Protein AF-A0A1M6Y9U7-F1 (afdb_monomer_lite)

Secondary structure (DSSP, 8-state):
--EEEEEEEEEEPPP--SS---GGGSPEEEEEEEEEEEE--S-TTT-S-TTS-----S-TT--GGGTS--HHHHTS--S-PEEEEEEEEE---B-TTS-B-PEEEEEEEEEEEEEEEEEEEEETTEEEEEEEEEEESS--EE--

Sequence (144 aa):
MRNVTATENIRRVPVRGIGTIMASEQAVTEWEGTLTCEFMEVRFDKTGIKNAIRRAFPSIGSQVLNDGTSFEDQLILDTEGVQLDIFKKVSDVIDAQGVIKPKLQPYASVKNCLIESDSFNISEAAIAGHNQSFKYLTPITYIQ

Structure (mmCIF, N/CA/C/O backbone):
data_AF-A0A1M6Y9U7-F1
#
_entry.id   AF-A0A1M6Y9U7-F1
#
loop_
_atom_site.group_PDB
_atom_site.id
_atom_site.type_symbol
_atom_site.label_atom_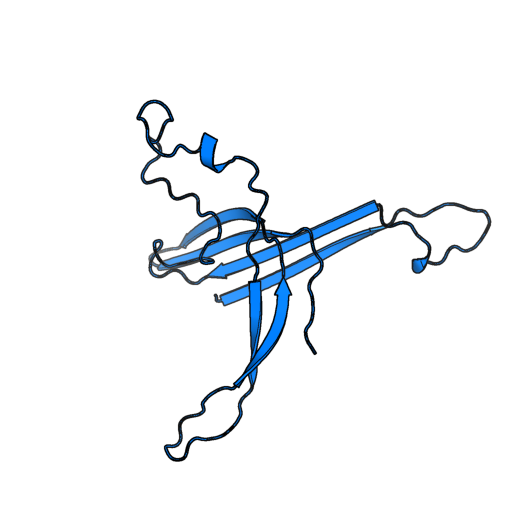id
_atom_site.label_alt_id
_atom_site.label_comp_id
_atom_site.label_asym_id
_atom_site.label_entity_id
_atom_site.label_seq_id
_atom_site.pdbx_PDB_ins_code
_atom_site.Cartn_x
_atom_site.Cartn_y
_atom_site.Cartn_z
_atom_site.occupancy
_atom_site.B_iso_or_equiv
_atom_site.auth_seq_id
_atom_site.auth_comp_id
_atom_site.auth_asym_id
_atom_site.auth_atom_id
_atom_site.pdbx_PDB_model_num
ATOM 1 N N . MET A 1 1 ? -9.433 5.665 8.141 1.00 69.69 1 MET A N 1
ATOM 2 C CA . MET A 1 1 ? -9.162 5.419 6.713 1.00 69.69 1 MET A CA 1
ATOM 3 C C . MET A 1 1 ? -10.507 5.397 6.009 1.00 69.69 1 MET A C 1
ATOM 5 O O . MET A 1 1 ? -11.360 4.615 6.412 1.00 69.69 1 MET A O 1
ATOM 9 N N . ARG A 1 2 ? -10.742 6.349 5.104 1.00 78.69 2 ARG A N 1
ATOM 10 C CA . ARG A 1 2 ? -12.005 6.555 4.381 1.00 78.69 2 ARG A CA 1
ATOM 11 C C . ARG A 1 2 ? -12.020 5.770 3.076 1.00 78.69 2 ARG A C 1
ATOM 13 O O . ARG A 1 2 ? -13.017 5.129 2.771 1.00 78.69 2 ARG A O 1
ATOM 20 N N . ASN A 1 3 ? -10.917 5.824 2.339 1.00 83.62 3 ASN A N 1
ATOM 21 C CA . ASN A 1 3 ? -10.765 5.155 1.060 1.00 83.62 3 ASN A CA 1
ATOM 22 C C . ASN A 1 3 ? -9.351 4.575 0.937 1.00 83.62 3 ASN A C 1
ATOM 24 O O . ASN A 1 3 ? -8.394 5.155 1.455 1.00 83.62 3 ASN A O 1
ATOM 28 N N . VAL A 1 4 ? -9.246 3.434 0.261 1.00 84.69 4 VAL A N 1
ATOM 29 C CA . VAL A 1 4 ? -7.987 2.795 -0.129 1.00 84.69 4 VAL A CA 1
ATOM 30 C C . VAL A 1 4 ? -8.130 2.388 -1.580 1.00 84.69 4 VAL A C 1
ATOM 32 O O . VAL A 1 4 ? -9.035 1.629 -1.918 1.00 84.69 4 VAL A O 1
ATOM 35 N N . THR A 1 5 ? -7.252 2.893 -2.437 1.00 87.06 5 THR A N 1
ATOM 36 C CA . THR A 1 5 ? -7.219 2.535 -3.855 1.00 87.06 5 THR A CA 1
ATOM 37 C C . THR A 1 5 ? -5.833 2.008 -4.188 1.00 87.06 5 THR A C 1
ATOM 39 O O . THR A 1 5 ? -4.844 2.709 -4.008 1.00 87.06 5 THR A O 1
ATOM 42 N N . ALA A 1 6 ? -5.762 0.761 -4.647 1.00 86.75 6 ALA A N 1
ATOM 43 C CA . ALA A 1 6 ? -4.534 0.138 -5.119 1.00 86.75 6 ALA A CA 1
ATOM 44 C C . ALA A 1 6 ? -4.656 -0.090 -6.627 1.00 86.75 6 ALA A C 1
ATOM 46 O O . ALA A 1 6 ? -5.613 -0.723 -7.075 1.00 86.75 6 ALA A O 1
ATOM 47 N N . THR A 1 7 ? -3.703 0.433 -7.392 1.00 86.81 7 THR A N 1
ATOM 48 C CA . THR A 1 7 ? -3.673 0.321 -8.851 1.00 86.81 7 THR A CA 1
ATOM 49 C C . THR A 1 7 ? -2.347 -0.280 -9.280 1.00 86.81 7 THR A C 1
ATOM 51 O O . THR A 1 7 ? -1.288 0.245 -8.938 1.00 86.81 7 THR A O 1
ATOM 54 N N . GLU A 1 8 ? -2.418 -1.350 -10.065 1.00 87.12 8 GLU A N 1
ATOM 55 C CA . GLU A 1 8 ? -1.265 -1.978 -10.704 1.00 87.12 8 GLU A CA 1
ATOM 56 C C . GLU A 1 8 ? -1.334 -1.734 -12.205 1.00 87.12 8 GLU A C 1
ATOM 58 O O . GLU A 1 8 ? -2.337 -2.044 -12.853 1.00 87.12 8 GLU A O 1
ATOM 63 N N . ASN A 1 9 ? -0.263 -1.183 -12.765 1.00 84.19 9 ASN A N 1
ATOM 64 C CA . ASN A 1 9 ? -0.118 -1.002 -14.197 1.00 84.19 9 ASN A CA 1
ATOM 65 C C . ASN A 1 9 ? 0.976 -1.932 -14.724 1.00 84.19 9 ASN A C 1
ATOM 67 O O . ASN A 1 9 ? 2.066 -2.017 -14.159 1.00 84.19 9 ASN A O 1
ATOM 71 N N . ILE A 1 10 ? 0.675 -2.633 -15.815 1.00 85.38 10 ILE A N 1
ATOM 72 C CA . ILE A 1 10 ? 1.584 -3.576 -16.462 1.00 85.38 10 ILE A CA 1
ATOM 73 C C . ILE A 1 10 ? 1.717 -3.164 -17.917 1.00 85.38 10 ILE A C 1
ATOM 75 O O . ILE A 1 10 ? 0.760 -3.258 -18.689 1.00 85.38 10 ILE A O 1
ATOM 79 N N . ARG A 1 11 ? 2.921 -2.758 -18.314 1.00 82.50 11 ARG A N 1
ATOM 80 C CA . ARG A 1 11 ? 3.214 -2.425 -19.705 1.00 82.50 11 ARG A CA 1
ATOM 81 C C . ARG A 1 11 ? 3.902 -3.595 -20.390 1.00 82.50 11 ARG A C 1
ATOM 83 O O . ARG A 1 11 ? 4.905 -4.124 -19.908 1.00 82.50 11 ARG A O 1
ATOM 90 N N . ARG A 1 12 ? 3.363 -3.984 -21.544 1.00 83.00 12 ARG A N 1
ATOM 91 C CA . ARG A 1 12 ? 3.924 -5.021 -22.416 1.00 83.00 12 ARG A CA 1
ATOM 92 C C . ARG A 1 12 ? 4.398 -4.396 -23.716 1.00 83.00 12 ARG A C 1
ATOM 94 O O . ARG A 1 12 ? 3.723 -3.524 -24.266 1.00 83.00 12 ARG A O 1
ATOM 101 N N . VAL A 1 13 ? 5.547 -4.844 -24.210 1.00 79.06 13 VAL A N 1
ATOM 102 C CA . VAL A 1 13 ? 6.051 -4.426 -25.522 1.00 79.06 13 VAL A CA 1
ATOM 103 C C . VAL A 1 13 ? 5.667 -5.477 -26.561 1.00 79.06 13 VAL A C 1
ATOM 105 O O . VAL A 1 13 ? 5.933 -6.666 -26.359 1.00 79.06 13 VAL A O 1
ATOM 108 N N . PRO A 1 14 ? 5.054 -5.072 -27.689 1.00 69.75 14 PRO A N 1
ATOM 109 C CA . PRO A 1 14 ? 4.738 -6.002 -28.757 1.00 69.75 14 PRO A CA 1
ATOM 110 C C . PRO A 1 14 ? 6.030 -6.459 -29.437 1.00 69.75 14 PRO A C 1
ATOM 112 O O . PRO A 1 14 ? 6.729 -5.671 -30.077 1.00 69.75 14 PRO A O 1
ATOM 115 N N . VAL A 1 15 ? 6.328 -7.751 -29.339 1.00 66.88 15 VAL A N 1
ATOM 116 C CA . VAL A 1 15 ? 7.330 -8.392 -30.194 1.00 66.88 15 VAL A CA 1
ATOM 117 C C . VAL A 1 15 ? 6.736 -8.452 -31.603 1.00 66.88 15 VAL A C 1
ATOM 119 O O . VAL A 1 15 ? 5.588 -8.853 -31.768 1.00 66.88 15 VAL A O 1
ATOM 122 N N . ARG A 1 16 ? 7.465 -7.988 -32.624 1.00 67.38 16 ARG A N 1
ATOM 123 C CA . ARG A 1 16 ? 6.996 -8.010 -34.020 1.00 67.38 16 ARG A CA 1
ATOM 124 C C . ARG A 1 16 ? 7.648 -9.179 -34.753 1.00 67.38 16 ARG A C 1
ATOM 126 O O . ARG A 1 16 ? 8.856 -9.176 -34.959 1.00 67.38 16 ARG A O 1
ATOM 133 N N . GLY A 1 17 ? 6.837 -10.156 -35.144 1.00 67.38 17 GLY A N 1
ATOM 134 C CA . GLY A 1 17 ? 7.210 -11.278 -36.007 1.00 67.38 17 GLY A CA 1
ATOM 135 C C . GLY A 1 17 ? 6.195 -11.452 -37.140 1.00 67.38 17 GLY A C 1
ATOM 136 O O . GLY A 1 17 ? 5.165 -10.787 -37.156 1.00 67.38 17 GLY A O 1
ATOM 137 N N . ILE A 1 18 ? 6.480 -12.345 -38.092 1.00 72.69 18 ILE A N 1
ATOM 138 C CA . ILE A 1 18 ? 5.632 -12.605 -39.278 1.00 72.69 18 ILE A CA 1
ATOM 139 C C . ILE A 1 18 ? 4.340 -13.391 -38.916 1.00 72.69 18 ILE A C 1
ATOM 141 O O . ILE A 1 18 ? 3.475 -13.592 -39.762 1.00 72.69 18 ILE A O 1
ATOM 145 N N . GLY A 1 19 ? 4.169 -13.805 -37.652 1.00 68.06 19 GLY A N 1
ATOM 146 C CA . GLY A 1 19 ? 2.999 -14.541 -37.152 1.00 68.06 19 GLY A CA 1
ATOM 147 C C . GLY A 1 19 ? 2.141 -13.761 -36.148 1.00 68.06 19 GLY A C 1
ATOM 148 O O . GLY A 1 19 ? 2.546 -12.725 -35.623 1.00 68.06 19 GLY A O 1
ATOM 149 N N . THR A 1 20 ? 0.945 -14.279 -35.854 1.00 66.62 20 THR A N 1
ATOM 150 C CA . THR A 1 20 ? 0.053 -13.761 -34.804 1.00 66.62 20 THR A CA 1
ATOM 151 C C . THR A 1 20 ? 0.608 -14.092 -33.422 1.00 66.62 20 THR A C 1
ATOM 153 O O . THR A 1 20 ? 0.549 -15.244 -33.001 1.00 66.62 20 THR A O 1
ATOM 156 N N . ILE A 1 21 ? 1.127 -13.086 -32.722 1.00 67.56 21 ILE A N 1
ATOM 157 C CA . ILE A 1 21 ? 1.621 -13.215 -31.345 1.00 67.56 21 ILE A CA 1
ATOM 158 C C . ILE A 1 21 ? 0.467 -12.932 -30.382 1.00 67.56 21 I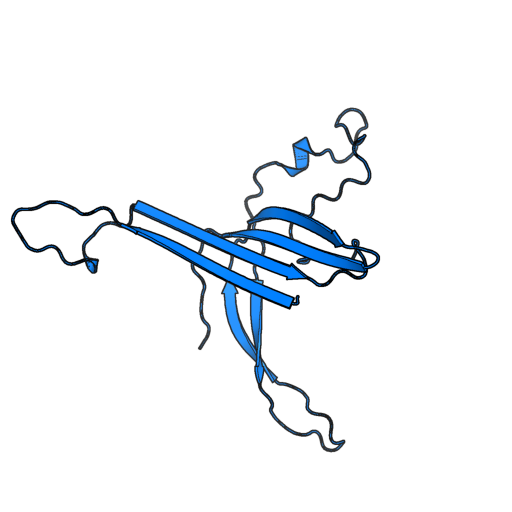LE A C 1
ATOM 160 O O . ILE A 1 21 ? -0.204 -11.901 -30.501 1.00 67.56 21 ILE A O 1
ATOM 164 N N . MET A 1 22 ? 0.222 -13.837 -29.435 1.00 73.38 22 MET A N 1
ATOM 165 C CA . MET A 1 22 ? -0.819 -13.652 -28.422 1.00 73.38 22 MET A CA 1
ATOM 166 C C . MET A 1 22 ? -0.369 -12.629 -27.371 1.00 73.38 22 MET A C 1
ATOM 168 O O . MET A 1 22 ? 0.810 -12.524 -27.040 1.00 73.38 22 MET A O 1
ATOM 172 N N . ALA A 1 23 ? -1.306 -11.877 -26.785 1.00 69.50 23 ALA A N 1
ATOM 173 C CA . ALA A 1 23 ? -0.985 -10.876 -25.758 1.00 69.50 23 ALA A CA 1
ATOM 174 C C . ALA A 1 23 ? -0.280 -11.476 -24.519 1.00 69.50 23 ALA A C 1
ATOM 176 O O . ALA A 1 23 ? 0.489 -10.790 -23.846 1.00 69.50 23 ALA A O 1
ATOM 177 N N . SER A 1 24 ? -0.497 -12.766 -24.242 1.00 74.81 24 SER A N 1
ATOM 178 C CA . SER A 1 24 ? 0.188 -13.527 -23.189 1.00 74.81 24 SER A CA 1
ATOM 179 C C . SER A 1 24 ? 1.676 -13.755 -23.459 1.00 74.81 24 SER A C 1
ATOM 181 O O . SER A 1 24 ? 2.440 -13.933 -22.516 1.00 74.81 24 SER A O 1
ATOM 183 N N . GLU A 1 25 ? 2.092 -13.735 -24.724 1.00 69.94 25 GLU A N 1
ATOM 184 C CA . GLU A 1 25 ? 3.465 -14.009 -25.166 1.00 69.94 25 GLU A CA 1
ATOM 185 C C . GLU A 1 25 ? 4.320 -12.735 -25.233 1.00 69.94 25 GLU A C 1
ATOM 187 O O . GLU A 1 25 ? 5.533 -12.793 -25.426 1.00 69.94 25 GLU A O 1
ATOM 192 N N . GLN A 1 26 ? 3.702 -11.564 -25.059 1.00 78.12 26 GLN A N 1
ATOM 193 C CA . GLN A 1 26 ? 4.410 -10.290 -25.028 1.00 78.12 26 GLN A CA 1
ATOM 194 C C . GLN A 1 26 ? 5.160 -10.123 -23.705 1.00 78.12 26 GLN A C 1
ATOM 196 O O . GLN A 1 26 ? 4.569 -10.240 -22.625 1.00 78.12 26 GLN A O 1
ATOM 201 N N . ALA A 1 27 ? 6.449 -9.793 -23.797 1.00 74.31 27 ALA A N 1
ATOM 202 C CA . ALA A 1 27 ? 7.285 -9.524 -22.636 1.00 74.31 27 ALA A CA 1
ATOM 203 C C . ALA A 1 27 ? 6.759 -8.310 -21.853 1.00 74.31 27 ALA A C 1
ATOM 205 O O . ALA A 1 27 ? 6.459 -7.256 -22.425 1.00 74.31 27 ALA A O 1
ATOM 206 N N . VAL A 1 28 ? 6.657 -8.471 -20.534 1.00 79.12 28 VAL A N 1
ATOM 207 C CA . VAL A 1 28 ? 6.380 -7.372 -19.605 1.00 79.12 28 VAL A CA 1
ATOM 208 C C . VAL A 1 28 ? 7.670 -6.584 -19.430 1.00 79.12 28 VAL A C 1
ATOM 210 O O . VAL A 1 28 ? 8.692 -7.158 -19.062 1.00 79.12 28 VAL A O 1
ATOM 213 N N . THR A 1 29 ? 7.628 -5.288 -19.716 1.00 81.06 29 THR A N 1
ATOM 214 C CA . THR A 1 29 ? 8.808 -4.416 -19.629 1.00 81.06 29 THR A CA 1
ATOM 215 C C . THR A 1 29 ? 8.787 -3.533 -18.399 1.00 81.06 29 THR A C 1
ATOM 217 O O . THR A 1 29 ? 9.843 -3.190 -17.884 1.00 81.06 29 THR A O 1
ATOM 220 N 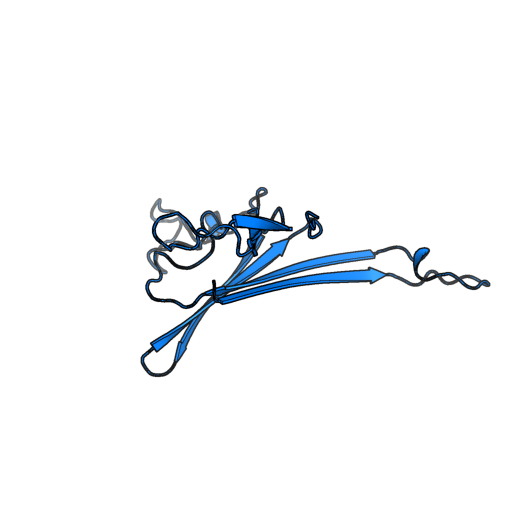N . GLU A 1 30 ? 7.596 -3.156 -17.933 1.00 81.81 30 GLU A N 1
ATOM 221 C CA . GLU A 1 30 ? 7.423 -2.268 -16.786 1.00 81.81 30 GLU A CA 1
ATOM 222 C C . GLU A 1 30 ? 6.233 -2.755 -15.957 1.00 81.81 30 GLU A C 1
ATOM 224 O O . GLU A 1 30 ? 5.191 -3.143 -16.499 1.00 81.81 30 GLU A O 1
ATOM 229 N N . TRP A 1 31 ? 6.404 -2.726 -14.641 1.00 83.88 31 TRP A N 1
ATOM 230 C CA . TRP A 1 31 ? 5.343 -2.940 -13.669 1.00 83.88 31 TRP A CA 1
ATOM 231 C C . TRP A 1 31 ? 5.418 -1.804 -12.648 1.00 83.88 31 TRP A C 1
ATOM 233 O O . TRP A 1 31 ? 6.505 -1.455 -12.182 1.00 83.88 31 TRP A O 1
ATOM 243 N N . GLU A 1 32 ? 4.273 -1.210 -12.331 1.00 85.44 32 GLU A N 1
ATOM 244 C CA . GLU A 1 32 ? 4.166 -0.131 -11.354 1.00 85.44 32 GLU A CA 1
ATOM 245 C C . GLU A 1 32 ? 2.921 -0.323 -10.48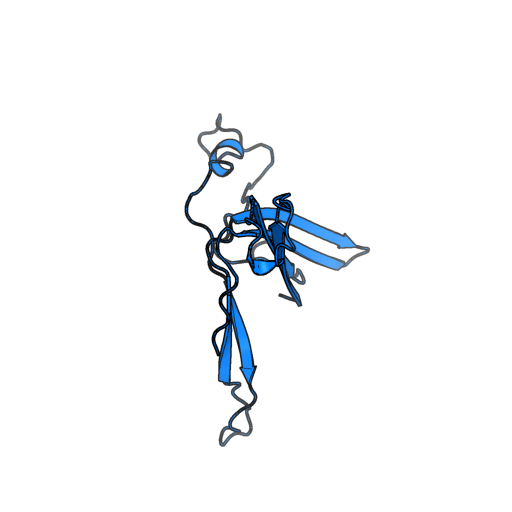7 1.00 85.44 32 GLU A C 1
ATOM 247 O O . GLU A 1 32 ? 1.796 -0.341 -10.990 1.00 85.44 32 GLU A O 1
ATOM 252 N N . GLY A 1 33 ? 3.136 -0.456 -9.178 1.00 85.62 33 GLY A N 1
ATOM 253 C CA . GLY A 1 33 ? 2.087 -0.517 -8.170 1.00 85.62 33 GLY A CA 1
ATOM 254 C C . GLY A 1 33 ? 2.009 0.783 -7.379 1.00 85.62 33 GLY A C 1
ATOM 255 O O . GLY A 1 33 ? 2.987 1.187 -6.751 1.00 85.62 33 GLY A O 1
ATOM 256 N N . THR A 1 34 ? 0.841 1.424 -7.382 1.00 88.94 34 THR A N 1
ATOM 257 C CA . THR A 1 34 ? 0.561 2.628 -6.582 1.00 88.94 34 THR A CA 1
ATOM 258 C C . THR A 1 34 ? -0.603 2.378 -5.633 1.00 88.94 34 THR A C 1
ATOM 260 O O . THR A 1 34 ? -1.596 1.740 -5.993 1.00 88.94 34 THR A O 1
ATOM 263 N N . LEU A 1 35 ? -0.467 2.821 -4.384 1.00 86.38 35 LEU A N 1
ATOM 264 C CA . LEU A 1 35 ? -1.474 2.699 -3.334 1.00 86.38 35 LEU A CA 1
ATOM 265 C C . LEU A 1 35 ? -1.765 4.084 -2.775 1.00 86.38 35 LEU A C 1
ATOM 267 O O . LEU A 1 35 ? -0.875 4.736 -2.239 1.00 86.38 35 LEU A O 1
ATOM 271 N N . THR A 1 36 ? -3.017 4.509 -2.829 1.00 87.38 36 THR A N 1
ATOM 272 C CA . THR A 1 36 ? -3.466 5.762 -2.226 1.00 87.38 36 THR A CA 1
ATOM 273 C C . THR A 1 36 ? -4.415 5.473 -1.073 1.00 87.38 36 THR A C 1
ATOM 275 O O . THR A 1 36 ? -5.339 4.662 -1.168 1.00 87.38 36 THR A O 1
ATOM 278 N N . CYS A 1 37 ? -4.151 6.120 0.057 1.00 84.94 37 CYS A N 1
ATOM 279 C CA . CYS A 1 37 ? -4.915 5.995 1.286 1.00 84.94 37 CYS A CA 1
ATOM 280 C C . CYS A 1 37 ? -5.399 7.378 1.717 1.00 84.94 37 CYS A C 1
ATOM 282 O O . CYS A 1 37 ? -4.591 8.279 1.939 1.00 84.94 37 CYS A O 1
ATOM 284 N N . GLU A 1 38 ? -6.711 7.519 1.879 1.00 84.25 38 GLU A N 1
ATOM 285 C CA . GLU A 1 38 ? -7.347 8.746 2.358 1.00 84.25 38 GLU A CA 1
ATOM 286 C C . GLU A 1 38 ? -7.827 8.555 3.801 1.00 84.25 38 GLU A C 1
ATOM 288 O O . GLU A 1 38 ? -8.458 7.551 4.163 1.00 84.25 38 GLU A O 1
ATOM 293 N N . PHE A 1 39 ? -7.566 9.543 4.646 1.00 81.00 39 PHE A N 1
ATOM 294 C CA . PHE A 1 39 ? -7.963 9.581 6.045 1.00 81.00 39 PHE A CA 1
ATOM 295 C C . PHE A 1 39 ? -8.762 10.854 6.321 1.00 81.00 39 PHE A C 1
ATOM 297 O O . PHE A 1 39 ? -8.404 11.934 5.868 1.00 81.00 39 PHE A O 1
ATOM 304 N N . MET A 1 40 ? -9.835 10.732 7.108 1.00 74.50 40 MET A N 1
ATOM 305 C CA . MET A 1 40 ? -10.460 11.903 7.724 1.00 74.50 40 MET A CA 1
ATOM 306 C C . MET A 1 40 ? -9.616 12.306 8.921 1.00 74.50 40 MET A C 1
ATOM 308 O O . MET A 1 40 ? -9.304 11.466 9.774 1.00 74.50 40 MET A O 1
ATOM 312 N N . GLU A 1 41 ? -9.233 13.571 8.964 1.00 66.75 41 GLU A N 1
ATOM 313 C CA . GLU A 1 41 ? -8.239 14.042 9.905 1.00 66.75 41 GLU A CA 1
ATOM 314 C C . GLU A 1 41 ? -8.892 14.817 11.049 1.00 66.75 41 GLU A C 1
ATOM 316 O O . GLU A 1 41 ? -9.627 15.774 10.846 1.00 66.75 41 GLU A O 1
ATOM 321 N N . VAL A 1 42 ? -8.653 14.350 12.276 1.00 64.44 42 VAL A N 1
ATOM 322 C CA . VAL A 1 42 ? -9.074 15.033 13.513 1.00 64.44 42 VAL A CA 1
ATOM 323 C C . VAL A 1 42 ? -7.849 15.505 14.306 1.00 64.44 42 VAL A C 1
ATOM 325 O O . VAL A 1 42 ? -7.931 16.475 15.053 1.00 64.44 42 VAL A O 1
ATOM 328 N N . ARG A 1 43 ? -6.704 14.819 14.155 1.00 61.84 43 ARG A N 1
ATOM 329 C CA . ARG A 1 43 ? -5.442 15.063 14.871 1.00 61.84 43 ARG A CA 1
ATOM 330 C C . ARG A 1 43 ? -4.243 14.559 14.048 1.00 61.84 43 ARG A C 1
ATOM 332 O O . ARG A 1 43 ? -4.113 13.346 13.888 1.00 61.84 43 ARG A O 1
ATOM 339 N N . PHE A 1 44 ? -3.373 15.473 13.603 1.00 60.16 44 PHE A N 1
ATOM 340 C CA . PHE A 1 44 ? -2.195 15.206 12.751 1.00 60.16 44 PHE A CA 1
ATOM 341 C C . PHE A 1 44 ? -1.202 14.192 13.345 1.00 60.16 44 PHE A C 1
ATOM 343 O O . PHE A 1 44 ? -0.561 13.427 12.630 1.00 60.16 44 PHE A O 1
ATOM 350 N N . ASP A 1 45 ? -1.087 14.140 14.673 1.00 63.00 45 ASP A N 1
ATOM 351 C CA . ASP A 1 45 ? -0.191 13.221 15.382 1.00 63.00 45 ASP A CA 1
ATOM 352 C C . ASP A 1 45 ? -0.665 11.757 15.335 1.00 63.00 45 ASP A C 1
ATOM 354 O O . ASP A 1 45 ? 0.103 10.842 15.629 1.00 63.00 45 ASP A O 1
ATOM 358 N N . LYS A 1 46 ? -1.930 11.515 14.964 1.00 64.81 46 LYS A N 1
ATOM 359 C CA . LYS A 1 46 ? -2.571 10.189 15.032 1.00 64.81 46 LYS A CA 1
ATOM 360 C C . LYS A 1 46 ? -3.089 9.677 13.689 1.00 64.81 46 LYS A C 1
ATOM 362 O O . LYS A 1 46 ? -3.538 8.533 13.621 1.00 64.81 46 LYS A O 1
ATOM 367 N N . THR A 1 47 ? -3.031 10.479 12.631 1.00 68.12 47 THR A N 1
ATOM 368 C CA . THR A 1 47 ? -3.595 10.176 11.304 1.00 68.12 47 THR A CA 1
ATOM 369 C C . THR A 1 47 ? -2.535 9.662 10.341 1.00 68.12 47 THR A C 1
ATOM 371 O O . THR A 1 47 ? -1.381 10.055 10.430 1.00 68.12 47 THR A O 1
ATOM 374 N N . GLY A 1 48 ? -2.899 8.699 9.490 1.00 69.88 48 GLY A N 1
ATOM 375 C CA . GLY A 1 48 ? -1.995 8.011 8.562 1.00 69.88 48 GLY A CA 1
ATOM 376 C C . GLY A 1 48 ? -1.660 6.571 8.960 1.00 69.88 48 GLY A C 1
ATOM 377 O O . GLY A 1 48 ? -2.071 6.070 10.012 1.00 69.88 48 GLY A O 1
ATOM 378 N N . ILE A 1 49 ? -0.869 5.897 8.131 1.00 69.44 49 ILE A N 1
ATOM 379 C CA . ILE A 1 49 ? -0.422 4.517 8.361 1.00 69.44 49 ILE A CA 1
ATOM 380 C C . ILE A 1 49 ? 0.647 4.510 9.463 1.00 69.44 49 ILE A C 1
ATOM 382 O O . ILE A 1 49 ? 1.520 5.381 9.512 1.00 69.44 49 ILE A O 1
ATOM 386 N N . LYS A 1 50 ? 0.525 3.586 10.423 1.00 67.44 50 LYS A N 1
ATOM 387 C CA . LYS A 1 50 ? 1.478 3.434 11.533 1.00 67.44 50 LYS A CA 1
ATOM 388 C C . LYS A 1 50 ? 2.753 2.775 11.003 1.00 67.44 50 LYS A C 1
ATOM 390 O O . LYS A 1 50 ? 2.653 1.849 10.209 1.00 67.44 50 LYS A O 1
ATOM 395 N N . ASN A 1 51 ? 3.921 3.240 11.447 1.00 64.38 51 ASN A N 1
ATOM 396 C CA . ASN A 1 51 ? 5.244 2.779 10.997 1.00 64.38 51 ASN A CA 1
ATOM 397 C C . ASN A 1 51 ? 5.560 3.029 9.512 1.00 64.38 51 ASN A C 1
ATOM 399 O O . ASN A 1 51 ? 6.646 2.677 9.071 1.00 64.38 51 ASN A O 1
ATOM 403 N N . ALA A 1 52 ? 4.669 3.676 8.751 1.00 61.94 52 ALA A N 1
ATOM 404 C CA . ALA A 1 52 ? 5.114 4.367 7.548 1.00 61.94 52 ALA A CA 1
ATOM 405 C C . ALA A 1 52 ? 6.096 5.446 8.000 1.00 61.94 52 ALA A C 1
ATOM 407 O O . ALA A 1 52 ? 5.807 6.129 8.987 1.00 61.94 52 ALA A O 1
ATOM 408 N N . ILE A 1 53 ? 7.243 5.564 7.326 1.00 60.81 53 ILE A N 1
ATOM 409 C CA . ILE A 1 53 ? 8.229 6.614 7.592 1.00 60.81 53 ILE A CA 1
ATOM 410 C C . ILE A 1 53 ? 7.527 7.948 7.347 1.00 60.81 53 ILE A C 1
ATOM 412 O O . ILE A 1 53 ? 7.407 8.432 6.225 1.00 60.81 53 ILE A O 1
ATOM 416 N N . ARG A 1 54 ? 6.951 8.510 8.406 1.00 59.12 54 ARG A N 1
ATOM 417 C CA . ARG A 1 54 ? 6.352 9.832 8.361 1.00 59.12 54 ARG A CA 1
ATOM 418 C C . ARG A 1 54 ? 7.496 10.815 8.417 1.00 59.12 54 ARG A C 1
ATOM 420 O O . ARG A 1 54 ? 8.388 10.676 9.250 1.00 59.12 54 ARG A O 1
ATOM 427 N N . ARG A 1 55 ? 7.416 11.836 7.574 1.00 57.59 55 ARG A N 1
ATOM 428 C CA . ARG A 1 55 ? 8.267 13.024 7.629 1.00 57.59 55 ARG A CA 1
ATOM 429 C C . ARG A 1 55 ? 7.976 13.784 8.927 1.00 57.59 55 ARG A C 1
ATOM 431 O O . ARG A 1 55 ? 7.213 14.744 8.935 1.00 57.59 55 ARG A O 1
ATOM 438 N N . ALA A 1 56 ? 8.501 13.303 10.049 1.00 52.47 56 ALA A N 1
ATOM 439 C CA . ALA A 1 56 ? 8.274 13.879 11.366 1.00 52.47 56 ALA A CA 1
ATOM 440 C C . ALA A 1 56 ? 9.345 14.937 11.645 1.00 52.47 56 ALA A C 1
ATOM 442 O O . ALA A 1 56 ? 10.263 14.715 12.431 1.00 52.47 56 ALA A O 1
ATOM 443 N N . PHE A 1 57 ? 9.235 16.093 10.986 1.00 55.66 57 PHE A N 1
ATOM 444 C CA . PHE A 1 57 ? 10.077 17.246 11.302 1.00 55.66 57 PHE A CA 1
ATOM 445 C C . PHE A 1 57 ? 9.322 18.182 12.244 1.00 55.66 57 PHE A C 1
ATOM 447 O O . PHE A 1 57 ? 8.231 18.638 11.896 1.00 55.66 57 PHE A O 1
ATOM 454 N N . PRO A 1 58 ? 9.881 18.513 13.419 1.00 51.94 58 PRO A N 1
ATOM 455 C CA . PRO A 1 58 ? 9.256 19.465 14.330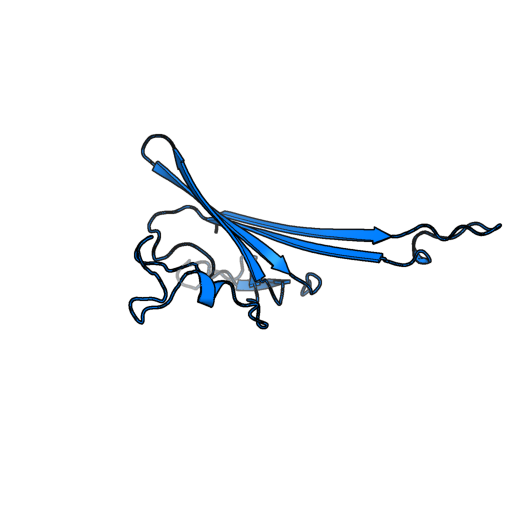 1.00 51.94 58 PRO A CA 1
ATOM 456 C C . PRO A 1 58 ? 9.282 20.903 13.783 1.00 51.94 58 PRO A C 1
ATOM 458 O O . PRO A 1 58 ? 8.447 21.714 14.174 1.00 51.94 58 PRO A O 1
ATOM 461 N N . SER A 1 59 ? 10.210 21.241 12.874 1.00 49.38 59 SER A N 1
ATOM 462 C CA . SER A 1 59 ? 10.213 22.518 12.146 1.00 49.38 59 SER A CA 1
ATOM 463 C C . SER A 1 59 ? 11.120 22.490 10.904 1.00 49.38 59 SER A C 1
ATOM 465 O O . SER A 1 59 ? 12.052 21.689 10.828 1.00 49.38 59 SER A O 1
ATOM 467 N N . ILE A 1 60 ? 10.898 23.429 9.974 1.00 54.12 60 ILE A N 1
ATOM 468 C CA . ILE A 1 60 ? 11.753 23.716 8.799 1.00 54.12 60 ILE A CA 1
ATOM 469 C C . ILE A 1 60 ? 13.215 24.047 9.177 1.00 54.12 60 ILE A C 1
ATOM 471 O O . ILE A 1 60 ? 14.104 23.941 8.340 1.00 54.12 60 ILE A O 1
ATOM 475 N N . GLY A 1 61 ? 13.490 24.413 10.435 1.00 51.34 61 GLY A N 1
ATOM 476 C CA . GLY A 1 61 ? 14.840 24.709 10.929 1.00 51.34 61 GLY A CA 1
ATOM 477 C C . GLY A 1 61 ? 15.681 23.483 11.308 1.00 51.34 61 GLY A C 1
ATOM 478 O O . GLY A 1 61 ? 16.803 23.656 11.781 1.00 51.34 61 GLY A O 1
ATOM 479 N N . SER A 1 62 ? 15.164 22.259 11.140 1.00 49.12 62 SER A N 1
ATOM 480 C CA . SER A 1 62 ? 15.880 21.012 11.458 1.00 49.12 62 SER A CA 1
ATOM 481 C C . SER A 1 62 ? 16.940 20.686 10.395 1.00 49.12 62 SER A C 1
ATOM 483 O O . SER A 1 62 ? 16.771 19.809 9.547 1.00 49.12 62 SER A O 1
ATOM 485 N N . GLN A 1 63 ? 18.029 21.449 10.406 1.00 51.94 63 GLN A N 1
ATOM 486 C CA . GLN A 1 63 ? 19.217 21.218 9.584 1.00 51.94 63 GLN A CA 1
ATOM 487 C C . GLN A 1 63 ? 20.184 20.269 10.307 1.00 51.94 63 GLN A C 1
ATOM 489 O O . GLN A 1 63 ? 20.289 20.323 11.534 1.00 51.94 63 GLN A O 1
ATOM 494 N N . VAL A 1 64 ? 20.935 19.460 9.546 1.00 53.25 64 VAL A N 1
ATOM 495 C CA . VAL A 1 64 ? 22.003 18.553 10.037 1.00 53.25 64 VAL A CA 1
ATOM 496 C C . VAL A 1 64 ? 22.997 19.269 10.976 1.00 53.25 64 VAL A C 1
ATOM 498 O O . VAL A 1 64 ? 23.574 18.663 11.872 1.00 53.25 64 VAL A O 1
ATOM 501 N N . LEU A 1 65 ? 23.145 20.591 10.828 1.00 53.34 65 LEU A N 1
ATOM 502 C CA . LEU A 1 65 ? 23.997 21.463 11.646 1.00 53.34 65 LEU A CA 1
ATOM 503 C C . LEU A 1 65 ? 23.689 21.475 13.156 1.00 53.34 65 LEU A C 1
ATOM 505 O O . LEU A 1 65 ? 24.557 21.877 13.924 1.00 53.34 65 LEU A O 1
ATOM 509 N N . ASN A 1 66 ? 22.493 21.060 13.587 1.00 58.06 66 ASN A N 1
ATOM 510 C CA . ASN A 1 66 ? 22.075 21.091 14.998 1.00 58.06 66 ASN A CA 1
ATOM 511 C C . ASN A 1 66 ? 22.036 19.707 15.673 1.00 58.06 66 ASN A C 1
ATOM 513 O O . ASN A 1 66 ? 21.383 19.568 16.707 1.00 58.06 66 ASN A O 1
ATOM 517 N N . ASP A 1 67 ? 22.706 18.696 15.107 1.00 55.38 67 ASP A N 1
ATOM 518 C CA . ASP A 1 67 ? 22.812 17.343 15.695 1.00 55.38 67 ASP A CA 1
ATOM 519 C C . ASP A 1 67 ? 21.439 16.656 15.916 1.00 55.38 67 ASP A C 1
ATOM 521 O O . ASP A 1 67 ? 21.265 15.772 16.754 1.00 55.38 67 ASP A O 1
ATOM 525 N N . GLY A 1 68 ? 20.422 17.102 15.167 1.00 57.41 68 GLY A N 1
ATOM 526 C CA . GLY A 1 68 ? 19.060 16.569 15.167 1.00 57.41 68 GLY A CA 1
ATOM 527 C C . GLY A 1 68 ? 18.736 15.827 13.869 1.00 57.41 68 GLY A C 1
ATOM 528 O O . GLY A 1 68 ? 19.413 15.994 12.859 1.00 57.41 68 GLY A O 1
ATOM 529 N N . THR A 1 69 ? 17.664 15.030 13.870 1.00 57.91 69 THR A N 1
ATOM 530 C CA . THR A 1 69 ? 17.195 14.308 12.673 1.00 57.91 69 THR A CA 1
ATOM 531 C C . THR A 1 69 ? 16.851 15.290 11.548 1.00 57.91 69 THR A C 1
ATOM 533 O O . THR A 1 69 ? 15.912 16.086 11.687 1.00 57.91 69 THR A O 1
ATOM 536 N N . SER A 1 70 ? 17.595 15.254 10.441 1.00 60.34 70 SER A N 1
ATOM 537 C CA . SER A 1 70 ? 17.385 16.163 9.312 1.00 60.34 70 SER A CA 1
ATOM 538 C C . SER A 1 70 ? 16.501 15.563 8.219 1.00 60.34 70 SER A C 1
ATOM 540 O O . SER A 1 70 ? 16.319 14.348 8.126 1.00 60.34 70 SER A O 1
ATOM 542 N N . PHE A 1 71 ? 15.941 16.438 7.380 1.00 59.03 71 PHE A N 1
ATOM 543 C CA . PHE A 1 71 ? 15.181 16.058 6.188 1.00 59.03 71 PHE A CA 1
ATOM 544 C C . PHE A 1 71 ? 16.000 15.208 5.220 1.00 59.03 71 PHE A C 1
ATOM 546 O O . PHE A 1 71 ? 15.486 14.249 4.650 1.00 59.03 71 PHE A O 1
ATOM 553 N N . GLU A 1 72 ? 17.277 15.544 5.083 1.00 60.47 72 GLU A N 1
ATOM 554 C CA . GLU A 1 72 ? 18.211 14.903 4.160 1.00 60.47 72 GLU A CA 1
ATOM 555 C C . GLU A 1 72 ? 18.496 13.446 4.565 1.00 60.47 72 GLU A C 1
ATOM 557 O O . GLU A 1 72 ? 18.532 12.573 3.700 1.00 60.47 72 GLU A O 1
ATOM 562 N N . ASP A 1 73 ? 18.565 13.157 5.870 1.00 60.22 73 ASP A N 1
ATOM 563 C CA . ASP A 1 73 ? 18.809 11.805 6.395 1.00 60.22 73 ASP A CA 1
ATOM 564 C C . ASP A 1 73 ? 17.576 10.890 6.307 1.00 60.22 73 ASP A C 1
ATOM 566 O O . ASP A 1 73 ? 17.702 9.675 6.181 1.00 60.22 73 ASP A O 1
ATOM 570 N N . GLN A 1 74 ? 16.362 11.447 6.345 1.00 56.91 74 GLN A N 1
ATOM 571 C CA . GLN A 1 74 ? 15.122 10.662 6.219 1.00 56.91 74 GLN A CA 1
ATOM 572 C C . GLN A 1 74 ? 14.711 10.403 4.762 1.00 56.91 74 GLN A C 1
ATOM 574 O O . GLN A 1 74 ? 13.777 9.641 4.516 1.00 56.91 74 GLN A O 1
ATOM 579 N N . LEU A 1 75 ? 15.383 11.038 3.796 1.00 56.81 75 LEU A N 1
ATOM 580 C CA . LEU A 1 75 ? 15.212 10.765 2.366 1.00 56.81 75 LEU A CA 1
ATOM 581 C C . LEU A 1 75 ? 16.100 9.601 1.887 1.00 56.81 75 LEU A C 1
ATOM 583 O O . LEU A 1 75 ? 16.036 9.220 0.717 1.00 56.81 75 LEU A O 1
ATOM 587 N N . ILE A 1 76 ? 16.947 9.049 2.763 1.00 55.84 76 ILE A N 1
ATOM 588 C CA . ILE A 1 76 ? 17.773 7.888 2.434 1.00 55.84 76 ILE A CA 1
ATOM 589 C C . ILE A 1 76 ? 16.843 6.722 2.065 1.00 55.84 76 ILE A C 1
ATOM 591 O O . ILE A 1 76 ? 15.828 6.490 2.718 1.00 55.84 76 ILE A O 1
ATOM 595 N N . LEU A 1 77 ? 17.191 6.027 0.976 1.00 54.88 77 LEU A N 1
ATOM 596 C CA . LEU A 1 77 ? 16.495 4.861 0.430 1.00 54.88 77 LEU A CA 1
ATOM 597 C C . LEU A 1 77 ? 16.389 3.758 1.487 1.00 54.88 77 LEU A C 1
ATOM 599 O O . LEU A 1 77 ? 17.269 2.902 1.591 1.00 54.88 77 LEU A O 1
ATOM 603 N N . ASP A 1 78 ? 15.321 3.780 2.276 1.00 56.16 78 ASP A N 1
ATOM 604 C CA . ASP A 1 78 ? 15.040 2.677 3.178 1.00 56.16 78 ASP A CA 1
ATOM 605 C C . ASP A 1 78 ? 14.579 1.463 2.363 1.00 56.16 78 ASP A C 1
ATOM 607 O O . ASP A 1 78 ? 13.842 1.577 1.378 1.00 56.16 78 ASP A O 1
ATOM 611 N N . THR A 1 79 ? 15.083 0.292 2.738 1.00 60.09 79 THR A N 1
ATOM 612 C CA . THR A 1 79 ? 14.888 -0.945 1.967 1.00 60.09 79 THR A CA 1
ATOM 613 C C . THR A 1 79 ? 13.616 -1.675 2.405 1.00 60.09 79 THR A C 1
ATOM 615 O O . THR A 1 79 ? 13.052 -2.458 1.638 1.00 60.09 79 THR A O 1
ATOM 618 N N . GLU A 1 80 ? 13.130 -1.402 3.619 1.00 66.75 80 GLU A N 1
ATOM 619 C CA . GLU A 1 80 ? 11.963 -2.062 4.202 1.00 66.75 80 GLU A CA 1
ATOM 620 C C . GLU A 1 80 ? 10.722 -1.157 4.151 1.00 66.75 80 GLU A C 1
ATOM 622 O O . GLU A 1 80 ? 10.576 -0.192 4.898 1.00 66.75 80 GLU A O 1
ATOM 627 N N . GLY A 1 81 ? 9.797 -1.476 3.241 1.00 71.50 81 GLY A N 1
ATOM 628 C CA . GLY A 1 81 ? 8.489 -0.820 3.158 1.00 71.50 81 GLY A CA 1
ATOM 629 C C . GLY A 1 81 ? 7.463 -1.407 4.133 1.00 71.50 81 GLY A C 1
ATOM 630 O O . GLY A 1 81 ? 7.637 -2.489 4.690 1.00 71.50 81 GLY A O 1
ATOM 631 N N . VAL A 1 82 ? 6.331 -0.725 4.301 1.00 78.69 82 VAL A N 1
ATOM 632 C CA . VAL A 1 82 ? 5.250 -1.184 5.189 1.00 78.69 82 VAL A CA 1
ATOM 633 C C . VAL A 1 82 ? 4.372 -2.223 4.492 1.00 78.69 82 VAL A C 1
ATOM 635 O O . VAL A 1 82 ? 4.096 -2.124 3.297 1.00 78.69 82 VAL A O 1
ATOM 638 N N . GLN A 1 83 ? 3.885 -3.209 5.247 1.00 83.00 83 GLN A N 1
ATOM 639 C CA . GLN A 1 83 ? 2.835 -4.120 4.794 1.00 83.00 83 GLN A CA 1
ATOM 640 C C . GLN A 1 83 ? 1.455 -3.619 5.231 1.00 83.00 83 GLN A C 1
ATOM 642 O O . GLN A 1 83 ? 1.237 -3.270 6.393 1.00 83.00 83 GLN A O 1
ATOM 647 N N . LEU A 1 84 ? 0.514 -3.621 4.292 1.00 81.88 84 LEU A N 1
ATOM 648 C CA . LEU A 1 84 ? -0.873 -3.231 4.494 1.00 81.88 84 LEU A CA 1
ATOM 649 C C . LEU A 1 84 ? -1.792 -4.423 4.271 1.00 81.88 84 LEU A C 1
ATOM 651 O O . LEU A 1 84 ? -2.012 -4.851 3.140 1.00 81.88 84 LEU A O 1
ATOM 655 N N . ASP A 1 85 ? -2.350 -4.924 5.370 1.00 83.25 85 ASP A N 1
ATOM 656 C CA . ASP A 1 85 ? -3.343 -5.992 5.363 1.00 83.25 85 ASP A CA 1
ATOM 657 C C . ASP A 1 85 ? -4.754 -5.397 5.448 1.00 83.25 85 ASP A C 1
ATOM 659 O O . ASP A 1 85 ? -5.134 -4.742 6.423 1.00 83.25 85 ASP A O 1
ATOM 663 N N . ILE A 1 86 ? -5.537 -5.618 4.396 1.00 84.75 86 ILE A N 1
ATOM 664 C CA . ILE A 1 86 ? -6.907 -5.138 4.250 1.00 84.75 86 ILE A CA 1
ATOM 665 C C . ILE A 1 86 ? -7.852 -6.251 4.690 1.00 84.75 86 ILE A C 1
ATOM 667 O O . ILE A 1 86 ? -7.853 -7.344 4.123 1.00 84.75 86 ILE A O 1
ATOM 671 N N . PHE A 1 87 ? -8.700 -5.952 5.673 1.00 82.44 87 PHE A N 1
ATOM 672 C CA . PHE A 1 87 ? -9.697 -6.883 6.195 1.00 82.44 87 PHE A CA 1
ATOM 673 C C . PHE A 1 87 ? -11.108 -6.465 5.786 1.00 82.44 87 PHE A C 1
ATOM 675 O O . PHE A 1 87 ? -11.498 -5.303 5.917 1.00 82.44 87 PHE A O 1
ATOM 682 N N . LYS A 1 88 ? -11.908 -7.441 5.360 1.00 81.25 88 LYS A N 1
ATOM 683 C CA . LYS A 1 88 ? -13.348 -7.295 5.171 1.00 81.25 88 LYS A CA 1
ATOM 684 C C . LYS A 1 88 ? -14.058 -7.593 6.489 1.00 81.25 88 LYS A C 1
ATOM 686 O O . LYS A 1 88 ? -13.801 -8.608 7.137 1.00 81.25 88 LYS A O 1
ATOM 691 N N . LYS A 1 89 ? -14.997 -6.724 6.867 1.00 74.44 89 LYS A N 1
ATOM 692 C CA . LYS A 1 89 ? -15.953 -7.026 7.936 1.00 74.44 89 LYS A CA 1
ATOM 693 C C . LYS A 1 89 ? -17.001 -7.989 7.392 1.00 74.44 89 LYS A C 1
ATOM 695 O O . LYS A 1 89 ? -17.712 -7.649 6.447 1.00 74.44 89 LYS A O 1
ATOM 700 N N . VAL A 1 90 ? -17.100 -9.163 7.996 1.00 73.81 90 VAL A N 1
ATOM 701 C CA . VAL A 1 90 ? -18.187 -10.109 7.753 1.00 73.81 90 VAL A CA 1
ATOM 702 C C . VAL A 1 90 ? -19.085 -10.084 8.987 1.00 73.81 90 VAL A C 1
ATOM 704 O O . VAL A 1 90 ? -18.602 -10.163 10.119 1.00 73.81 90 VAL A O 1
ATOM 707 N N . SER A 1 91 ? -20.388 -9.888 8.786 1.00 62.28 91 SER A N 1
ATOM 708 C CA . SER A 1 91 ? -21.362 -10.015 9.867 1.00 62.28 91 SER A CA 1
ATOM 709 C C . SER A 1 91 ? -21.468 -11.487 10.233 1.00 62.28 91 SER A C 1
ATOM 711 O O . SER A 1 91 ? -21.907 -12.273 9.396 1.00 62.28 91 SER A O 1
ATOM 713 N N . ASP A 1 92 ? -21.076 -11.862 11.447 1.00 59.22 92 ASP A N 1
ATOM 714 C CA . ASP A 1 92 ? -21.406 -13.186 11.955 1.00 59.22 92 ASP A CA 1
ATOM 715 C C . ASP A 1 92 ? -21.523 -13.205 13.483 1.00 59.22 92 ASP A C 1
ATOM 717 O O . ASP A 1 92 ? -20.795 -12.500 14.177 1.00 59.22 92 ASP A O 1
ATOM 721 N N . VAL A 1 93 ? -22.470 -14.024 13.938 1.00 60.38 93 VAL A N 1
ATOM 722 C CA . VAL A 1 93 ? -22.917 -14.333 15.306 1.00 60.38 93 VAL A CA 1
ATOM 723 C C . VAL A 1 93 ? -23.323 -13.139 16.190 1.00 60.38 93 VAL A C 1
ATOM 725 O O . VAL A 1 93 ? -22.533 -12.282 16.586 1.00 60.38 93 VAL A O 1
ATOM 728 N N . ILE A 1 94 ? -24.608 -13.136 16.557 1.00 59.69 94 ILE A N 1
ATOM 729 C CA . ILE A 1 94 ? -25.181 -12.290 17.609 1.00 59.69 94 ILE A CA 1
ATOM 730 C C . ILE A 1 94 ? -24.738 -12.881 18.954 1.00 59.69 94 ILE A C 1
ATOM 732 O O . ILE A 1 94 ? -25.049 -14.034 19.248 1.00 59.69 94 ILE A O 1
ATOM 736 N N . ASP A 1 95 ? -23.996 -12.113 19.756 1.00 60.75 95 ASP A N 1
ATOM 737 C CA . ASP A 1 95 ? -23.669 -12.493 21.137 1.00 60.75 95 ASP A CA 1
ATOM 738 C C . ASP A 1 95 ? -24.962 -12.615 21.970 1.00 60.75 95 ASP A C 1
ATOM 740 O O . ASP A 1 95 ? -25.962 -11.970 21.651 1.00 60.75 95 ASP A O 1
ATOM 744 N N . ALA A 1 96 ? -24.966 -13.375 23.068 1.00 66.56 96 ALA A N 1
ATOM 745 C CA . ALA A 1 96 ? -26.166 -13.566 23.906 1.00 66.56 96 ALA A CA 1
ATOM 746 C C . ALA A 1 96 ? -26.734 -12.242 24.486 1.00 66.56 96 ALA A C 1
ATOM 748 O O . ALA A 1 96 ? -27.859 -12.195 24.977 1.00 66.56 96 ALA A O 1
ATOM 749 N N . GLN A 1 97 ? -25.958 -11.158 24.400 1.00 71.44 97 GLN A N 1
ATOM 750 C CA . GLN A 1 97 ? -26.251 -9.789 24.820 1.00 71.44 97 GLN A CA 1
ATOM 751 C C . GLN A 1 97 ? -26.627 -8.857 23.646 1.00 71.44 97 GLN A C 1
ATOM 753 O O . GLN A 1 97 ? -26.688 -7.643 23.822 1.00 71.44 97 GLN A O 1
ATOM 758 N N . GLY A 1 98 ? -26.854 -9.393 22.441 1.00 65.75 98 GLY A N 1
ATOM 759 C CA . GLY A 1 98 ? -27.334 -8.633 21.280 1.00 65.75 98 GLY A CA 1
ATOM 760 C C . GLY A 1 98 ? -26.272 -7.799 20.553 1.00 65.75 98 GLY A C 1
ATOM 761 O O . GLY A 1 98 ? -26.612 -7.011 19.672 1.00 65.75 98 GLY A O 1
ATOM 762 N N . VAL A 1 99 ? -24.988 -7.954 20.892 1.00 68.00 99 VAL A N 1
ATOM 763 C CA . VAL A 1 99 ? -23.886 -7.223 20.247 1.00 68.00 99 VAL A CA 1
ATOM 764 C C . VAL A 1 99 ? -23.325 -8.048 19.092 1.00 68.00 99 VAL A C 1
ATOM 766 O O . VAL A 1 99 ? -22.881 -9.179 19.278 1.00 68.00 99 VAL A O 1
ATOM 769 N N . ILE A 1 100 ? -23.315 -7.472 17.889 1.00 63.22 100 ILE A N 1
ATOM 770 C CA . ILE A 1 100 ? -22.701 -8.082 16.704 1.00 63.22 100 ILE A CA 1
ATOM 771 C C . ILE A 1 100 ? -21.184 -7.914 16.823 1.00 63.22 100 ILE A C 1
ATOM 773 O O . ILE A 1 100 ? -20.679 -6.791 16.748 1.00 63.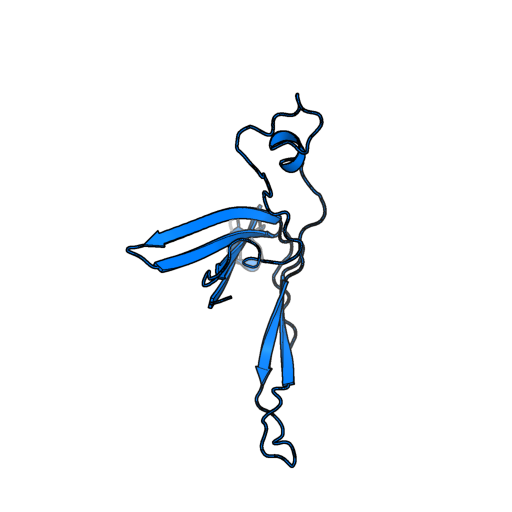22 100 ILE A O 1
ATOM 777 N N . LYS A 1 101 ? -20.447 -9.016 16.997 1.00 64.56 101 LYS A N 1
ATOM 778 C CA . LYS A 1 101 ? -18.978 -9.028 16.924 1.00 64.56 101 LYS A CA 1
ATOM 779 C C . LYS A 1 101 ? -18.570 -9.385 15.491 1.00 64.56 101 LYS A C 1
ATOM 781 O O . LYS A 1 101 ? -18.570 -10.560 15.147 1.00 64.56 101 LYS A O 1
ATOM 786 N N . PRO A 1 102 ? -18.235 -8.407 14.628 1.00 63.78 102 PRO A N 1
ATOM 787 C CA . PRO A 1 102 ? -17.887 -8.706 13.246 1.00 63.78 102 PRO A CA 1
ATOM 788 C C . PRO A 1 102 ? -16.614 -9.554 13.194 1.00 63.78 102 PRO A C 1
ATOM 790 O O . PRO A 1 102 ? -15.582 -9.176 13.755 1.00 63.78 102 PRO A O 1
ATOM 793 N N . LYS A 1 103 ? -16.672 -10.678 12.480 1.00 70.62 103 LYS A N 1
ATOM 794 C CA . LYS A 1 103 ? -15.488 -11.474 12.169 1.00 70.62 103 LYS A CA 1
ATOM 795 C C . LYS A 1 103 ? -14.710 -10.754 11.068 1.00 70.62 103 LYS A C 1
ATOM 797 O O . LYS A 1 103 ? -15.274 -10.359 10.045 1.00 70.62 103 LYS A O 1
ATOM 802 N N . LEU A 1 104 ? -13.418 -10.540 11.295 1.00 76.69 104 LEU A N 1
ATOM 803 C CA . LEU A 1 104 ? -12.518 -9.954 10.303 1.00 76.69 104 LEU A CA 1
ATOM 804 C C . LEU A 1 104 ? -11.978 -11.080 9.422 1.00 76.69 104 LEU A C 1
ATOM 806 O O . LEU A 1 104 ? -11.346 -12.005 9.929 1.00 76.69 104 LEU A O 1
ATOM 810 N N . GLN A 1 105 ? -12.234 -11.005 8.118 1.00 77.06 105 GLN A N 1
ATOM 811 C CA . GLN A 1 105 ? -11.636 -11.901 7.129 1.00 77.06 105 GLN A CA 1
ATOM 812 C C . GLN A 1 105 ? -10.590 -11.113 6.327 1.00 77.06 105 GLN A C 1
ATOM 814 O O . GLN A 1 105 ? -10.907 -10.007 5.878 1.00 77.06 105 GLN A O 1
ATOM 819 N N . PRO A 1 106 ? -9.353 -11.617 6.160 1.00 80.81 106 PRO A N 1
ATOM 820 C CA . PRO A 1 106 ? -8.375 -10.971 5.290 1.00 80.81 106 PRO A CA 1
ATOM 821 C C . PRO A 1 106 ? -8.907 -10.950 3.853 1.00 80.81 106 PRO A C 1
ATOM 823 O O . PRO A 1 106 ? -9.474 -11.931 3.390 1.00 80.81 106 PRO A O 1
ATOM 826 N N . TYR A 1 107 ? -8.772 -9.813 3.175 1.00 84.00 107 TYR A N 1
ATOM 827 C CA . TYR A 1 107 ? -9.222 -9.615 1.795 1.00 84.00 107 TYR A CA 1
ATOM 828 C C . TYR A 1 107 ? -8.029 -9.497 0.846 1.00 84.00 107 TYR A C 1
ATOM 830 O O . TYR A 1 107 ? -7.932 -10.223 -0.141 1.00 84.00 107 TYR A O 1
ATOM 838 N N . ALA A 1 108 ? -7.099 -8.599 1.164 1.00 85.44 108 ALA A N 1
ATOM 839 C CA . ALA A 1 108 ? -5.914 -8.364 0.356 1.00 85.44 108 ALA A CA 1
ATOM 840 C C . ALA A 1 108 ? -4.740 -7.926 1.232 1.00 85.44 108 ALA A C 1
ATOM 842 O O . ALA A 1 108 ? -4.942 -7.289 2.264 1.00 85.44 108 ALA A O 1
ATOM 843 N N . SER A 1 109 ? -3.523 -8.245 0.806 1.00 86.25 109 SER A N 1
ATOM 844 C CA . SER A 1 109 ? -2.281 -7.786 1.426 1.00 86.25 109 SER A CA 1
ATOM 845 C C . SER A 1 109 ? -1.401 -7.126 0.371 1.00 86.25 109 SER A C 1
ATOM 847 O O . SER A 1 109 ? -1.171 -7.701 -0.698 1.00 86.25 109 SER A O 1
ATOM 849 N N . VAL A 1 110 ? -0.920 -5.919 0.669 1.00 84.94 110 VAL A N 1
ATOM 850 C CA . VAL A 1 110 ? 0.047 -5.183 -0.155 1.00 84.94 110 VAL A CA 1
ATOM 851 C C . VAL A 1 110 ? 1.330 -5.040 0.649 1.00 84.94 110 VAL A C 1
ATOM 853 O O . VAL A 1 110 ? 1.338 -4.432 1.719 1.00 84.94 110 VAL A O 1
ATOM 856 N N . LYS A 1 111 ? 2.417 -5.638 0.163 1.00 84.62 111 LYS A N 1
ATOM 857 C CA . LYS A 1 111 ? 3.714 -5.654 0.851 1.00 84.62 111 LYS A CA 1
ATOM 858 C C . LYS A 1 111 ? 4.634 -4.570 0.303 1.00 84.62 111 LYS A C 1
ATOM 860 O O . LYS A 1 111 ? 4.431 -4.076 -0.802 1.00 84.62 111 LYS A O 1
ATOM 865 N N . ASN A 1 112 ? 5.655 -4.225 1.085 1.00 81.62 112 ASN A N 1
ATOM 866 C CA . ASN A 1 112 ? 6.729 -3.314 0.689 1.00 81.62 112 ASN A CA 1
ATOM 867 C C . ASN A 1 112 ? 6.216 -1.972 0.137 1.00 81.62 112 ASN A C 1
ATOM 869 O O . ASN A 1 112 ? 6.693 -1.491 -0.889 1.00 81.62 112 ASN A O 1
ATOM 873 N N . CYS A 1 113 ? 5.225 -1.379 0.804 1.00 80.31 113 CYS A N 1
ATOM 874 C CA . CYS A 1 113 ? 4.705 -0.061 0.463 1.00 80.31 113 CYS A CA 1
ATOM 875 C C . CYS A 1 113 ? 5.670 1.015 0.972 1.00 80.31 113 CYS A C 1
ATOM 877 O O . CYS A 1 113 ? 5.790 1.230 2.182 1.00 80.31 113 CYS A O 1
ATOM 879 N N . LEU A 1 114 ? 6.338 1.699 0.049 1.00 82.62 114 LEU A N 1
ATOM 880 C CA . LEU A 1 114 ? 7.212 2.840 0.305 1.00 82.62 114 LEU A CA 1
ATOM 881 C C . LEU A 1 114 ? 6.426 4.129 0.096 1.00 82.62 114 LEU A C 1
ATOM 883 O O . LEU A 1 114 ? 5.734 4.274 -0.907 1.00 82.62 114 LEU A O 1
ATOM 887 N N . ILE A 1 115 ? 6.502 5.060 1.042 1.00 81.25 115 ILE A N 1
ATOM 888 C CA . ILE A 1 115 ? 5.768 6.323 0.947 1.00 81.25 115 ILE A CA 1
ATOM 889 C C . ILE A 1 115 ? 6.402 7.225 -0.122 1.00 81.25 115 ILE A C 1
ATOM 891 O O . ILE A 1 115 ? 7.600 7.487 -0.092 1.00 81.25 115 ILE A O 1
ATOM 895 N N . GLU A 1 116 ? 5.598 7.716 -1.061 1.00 81.31 116 GLU A N 1
ATOM 896 C CA . GLU A 1 116 ? 6.038 8.692 -2.069 1.00 81.31 116 GLU A CA 1
ATOM 897 C C . GLU A 1 116 ? 5.567 10.102 -1.726 1.00 81.31 116 GLU A C 1
ATOM 899 O O . GLU A 1 116 ? 6.304 11.080 -1.866 1.00 81.31 116 GLU A O 1
ATOM 904 N N . SER A 1 117 ? 4.324 10.210 -1.259 1.00 80.38 117 SER A N 1
ATOM 905 C CA . SER A 1 117 ? 3.676 11.488 -1.001 1.00 80.38 117 SER A CA 1
ATOM 906 C C . SER A 1 117 ? 2.866 11.424 0.280 1.00 80.38 117 SER A C 1
ATOM 908 O O . SER A 1 117 ? 2.163 10.448 0.549 1.00 80.38 117 SER A O 1
ATOM 910 N N . ASP A 1 118 ? 2.962 12.498 1.051 1.00 79.06 118 ASP A N 1
ATOM 911 C CA . ASP A 1 118 ? 2.152 12.743 2.228 1.00 79.06 118 ASP A CA 1
ATOM 912 C C . ASP A 1 118 ? 1.605 14.172 2.128 1.00 79.06 118 ASP A C 1
ATOM 914 O O . ASP A 1 118 ? 2.374 15.127 1.983 1.00 79.06 118 ASP A O 1
ATOM 918 N N . SER A 1 119 ? 0.282 14.318 2.122 1.00 80.19 119 SER A N 1
ATOM 919 C CA . SER A 1 119 ? -0.395 15.597 1.899 1.00 80.19 119 SER A CA 1
ATOM 920 C C . SER A 1 119 ? -1.633 15.726 2.774 1.00 80.19 119 SER A C 1
ATOM 922 O O . SER A 1 119 ? -2.323 14.747 3.047 1.00 80.19 119 SER A O 1
ATOM 924 N N . PHE A 1 120 ? -1.948 16.947 3.190 1.00 77.44 120 PHE A N 1
ATOM 925 C CA . PHE A 1 120 ? -3.164 17.258 3.932 1.00 77.44 120 PHE A CA 1
ATOM 926 C C . PHE A 1 120 ? -3.887 18.437 3.281 1.00 77.44 120 PHE A C 1
ATOM 928 O O . PHE A 1 120 ? -3.266 19.287 2.639 1.00 77.44 120 PHE A O 1
ATOM 935 N N . ASN A 1 121 ? -5.207 18.480 3.431 1.00 77.44 121 ASN A N 1
ATOM 936 C CA . ASN A 1 121 ? -6.059 19.548 2.926 1.00 77.44 121 ASN A CA 1
ATOM 937 C C . ASN A 1 121 ? -6.967 20.076 4.046 1.00 77.44 121 ASN A C 1
ATOM 939 O O . ASN A 1 121 ? -7.564 19.308 4.806 1.00 77.44 121 ASN A O 1
ATOM 943 N N . ILE A 1 122 ? -7.078 21.401 4.124 1.00 71.81 122 ILE A N 1
ATOM 944 C CA . ILE A 1 122 ? -7.955 22.131 5.035 1.00 71.81 122 ILE A CA 1
ATOM 945 C C . ILE A 1 122 ? -8.852 23.017 4.168 1.00 71.81 122 ILE A C 1
ATOM 947 O O . ILE A 1 122 ? -8.361 23.922 3.495 1.00 71.81 122 ILE A O 1
ATOM 951 N N . SER A 1 123 ? -10.164 22.778 4.197 1.00 73.06 123 SER A N 1
ATOM 952 C CA . SER A 1 123 ? -11.150 23.595 3.481 1.00 73.06 123 SER A CA 1
ATOM 953 C C . SER A 1 123 ? -12.116 24.235 4.474 1.00 73.06 123 SER A C 1
ATOM 955 O O . SER A 1 123 ? -12.686 23.526 5.301 1.00 73.06 123 SER A O 1
ATOM 957 N N . GLU A 1 124 ? -12.272 25.561 4.383 1.00 56.84 124 GLU A N 1
ATOM 958 C CA . GLU A 1 124 ? -13.272 26.403 5.067 1.00 56.84 124 GLU A CA 1
ATOM 959 C C . GLU A 1 124 ? -13.783 25.847 6.415 1.00 56.84 124 GLU A C 1
ATOM 961 O O . GLU A 1 124 ? -14.915 25.391 6.546 1.00 56.84 124 GLU A O 1
ATOM 966 N N . ALA A 1 125 ? -12.912 25.928 7.430 1.00 63.28 125 ALA A N 1
ATOM 967 C CA . ALA A 1 125 ? -13.156 25.642 8.853 1.00 63.28 125 ALA A CA 1
ATOM 968 C C . ALA A 1 125 ? -13.177 24.170 9.317 1.00 63.28 125 ALA A C 1
ATOM 970 O O . ALA A 1 125 ? -13.309 23.933 10.519 1.00 63.28 125 ALA A O 1
ATOM 971 N N . ALA A 1 126 ? -12.952 23.191 8.436 1.00 59.88 126 ALA A N 1
ATOM 972 C CA . ALA A 1 126 ? -12.769 21.791 8.830 1.00 59.88 126 ALA A CA 1
ATOM 973 C C . ALA A 1 126 ? -11.476 21.194 8.255 1.00 59.88 126 ALA A C 1
ATOM 975 O O . ALA A 1 126 ? -11.073 21.485 7.126 1.00 59.88 126 ALA A O 1
ATOM 976 N N . ILE A 1 127 ? -10.817 20.335 9.040 1.00 58.66 127 ILE A N 1
ATOM 977 C CA . ILE A 1 127 ? -9.704 19.526 8.541 1.00 58.66 127 ILE A CA 1
ATOM 978 C C . ILE A 1 127 ? -10.313 18.458 7.622 1.00 58.66 127 ILE A C 1
ATOM 980 O O . ILE A 1 127 ? -11.120 17.638 8.062 1.00 58.66 127 ILE A O 1
ATOM 984 N N . ALA A 1 128 ? -10.008 18.540 6.327 1.00 63.94 128 ALA A N 1
ATOM 985 C CA . ALA A 1 128 ? -10.827 17.937 5.279 1.00 63.94 128 ALA A CA 1
ATOM 986 C C . ALA A 1 128 ? -10.272 16.604 4.759 1.00 63.94 128 ALA A C 1
ATOM 988 O O . ALA A 1 128 ? -11.044 15.763 4.302 1.00 63.94 128 ALA A O 1
ATOM 989 N N . GLY A 1 129 ? -8.965 16.360 4.868 1.00 72.62 129 GLY A N 1
ATOM 990 C CA . GLY A 1 129 ? -8.418 15.058 4.503 1.00 72.62 129 GLY A CA 1
ATOM 991 C C . GLY A 1 129 ? -6.903 14.985 4.548 1.00 72.62 129 GLY A C 1
ATOM 992 O O . GLY A 1 129 ? -6.211 15.937 4.198 1.00 72.62 129 GLY A O 1
ATOM 993 N N . HIS A 1 130 ? -6.413 13.816 4.942 1.00 81.88 130 HIS A N 1
ATOM 994 C CA . HIS A 1 130 ? -5.008 13.434 4.922 1.00 81.88 130 HIS A CA 1
ATOM 995 C C . HIS A 1 130 ? -4.832 12.313 3.899 1.00 81.88 130 HIS A C 1
ATOM 997 O O . HIS A 1 130 ? -5.486 11.275 3.995 1.00 81.88 130 HIS A O 1
ATOM 1003 N N . ASN A 1 131 ? -3.999 12.546 2.891 1.00 84.25 131 ASN A N 1
ATOM 1004 C CA . ASN A 1 131 ? -3.782 11.659 1.758 1.00 84.25 131 ASN A CA 1
ATOM 1005 C C . ASN A 1 131 ? -2.330 11.195 1.743 1.00 84.25 131 ASN A C 1
ATOM 1007 O O . ASN A 1 131 ? -1.412 12.002 1.576 1.00 84.25 131 ASN A O 1
ATOM 1011 N N . GLN A 1 132 ? -2.142 9.882 1.849 1.00 84.31 132 GLN A N 1
ATOM 1012 C CA . GLN A 1 132 ? -0.839 9.238 1.741 1.00 84.31 132 GLN A CA 1
ATOM 1013 C C . GLN A 1 132 ? -0.803 8.365 0.491 1.00 84.31 132 GLN A C 1
ATOM 1015 O O . GLN A 1 132 ? -1.720 7.578 0.246 1.00 84.31 132 GLN A O 1
ATOM 1020 N N . SER A 1 133 ? 0.258 8.514 -0.296 1.00 86.44 133 SER A N 1
ATOM 1021 C CA . SER A 1 133 ? 0.507 7.714 -1.493 1.00 86.44 133 SER A CA 1
ATOM 1022 C C . SER A 1 133 ? 1.764 6.885 -1.302 1.00 86.44 133 SER A C 1
ATOM 1024 O O . SER A 1 133 ? 2.783 7.393 -0.830 1.00 86.44 133 SER A O 1
ATOM 1026 N N . PHE A 1 134 ? 1.682 5.620 -1.688 1.00 86.88 134 PHE A N 1
ATOM 1027 C CA . PHE A 1 134 ? 2.763 4.658 -1.608 1.00 86.88 134 PHE A CA 1
ATOM 1028 C C . PHE A 1 134 ? 3.015 4.036 -2.972 1.00 86.88 134 PHE A C 1
ATOM 1030 O O . PHE A 1 134 ? 2.081 3.795 -3.740 1.00 86.88 134 PHE A O 1
ATOM 1037 N N . LYS A 1 135 ? 4.271 3.695 -3.218 1.00 85.88 135 LYS A N 1
ATOM 1038 C CA . LYS A 1 135 ? 4.691 2.812 -4.294 1.00 85.88 135 LYS A CA 1
ATOM 1039 C C . LYS A 1 135 ? 5.076 1.474 -3.694 1.00 85.88 135 LYS A C 1
ATOM 1041 O O . LYS A 1 135 ? 5.781 1.416 -2.691 1.00 85.88 135 LYS A O 1
ATOM 1046 N N . TYR A 1 136 ? 4.581 0.396 -4.276 1.00 85.38 136 TYR A N 1
ATOM 1047 C CA . TYR A 1 136 ? 4.930 -0.961 -3.866 1.00 85.38 136 TYR A CA 1
ATOM 1048 C C . TYR A 1 136 ? 5.548 -1.690 -5.049 1.00 85.38 136 TYR A C 1
ATOM 1050 O O . TYR A 1 136 ? 5.253 -1.351 -6.188 1.00 85.38 136 TYR A O 1
ATOM 1058 N N . LEU A 1 137 ? 6.434 -2.652 -4.770 1.00 81.19 137 LEU A N 1
ATOM 1059 C CA . LEU A 1 137 ? 7.156 -3.452 -5.777 1.00 81.19 137 LEU A CA 1
ATOM 1060 C C . LEU A 1 137 ? 6.632 -4.886 -5.919 1.00 81.19 137 LEU A C 1
ATOM 1062 O O . LEU A 1 137 ? 7.083 -5.641 -6.776 1.00 81.19 137 LEU A O 1
ATOM 1066 N N . THR A 1 138 ? 5.699 -5.278 -5.055 1.00 83.19 138 THR A N 1
ATOM 1067 C CA . THR A 1 138 ? 5.161 -6.638 -4.990 1.00 83.19 138 THR A CA 1
ATOM 1068 C C . THR A 1 138 ? 3.671 -6.638 -5.285 1.00 83.19 138 THR A C 1
ATOM 1070 O O . THR A 1 138 ? 2.977 -5.785 -4.736 1.00 83.19 138 THR A O 1
ATOM 1073 N N . PRO A 1 139 ? 3.158 -7.604 -6.059 1.00 82.44 139 PRO A N 1
ATOM 1074 C CA . PRO A 1 139 ? 1.762 -7.600 -6.457 1.00 82.44 139 PRO A CA 1
ATOM 1075 C C . PRO A 1 139 ? 0.804 -7.751 -5.268 1.00 82.44 139 PRO A C 1
ATOM 1077 O O . PRO A 1 139 ? 1.132 -8.380 -4.254 1.00 82.44 139 PRO A O 1
ATOM 1080 N N . ILE A 1 140 ? -0.407 -7.219 -5.420 1.00 85.81 140 ILE A N 1
ATOM 1081 C CA . ILE A 1 140 ? -1.502 -7.365 -4.463 1.00 85.81 140 ILE A CA 1
ATOM 1082 C C . ILE A 1 140 ? -1.819 -8.854 -4.319 1.00 85.81 140 ILE A C 1
ATOM 1084 O O . ILE A 1 140 ? -2.202 -9.536 -5.272 1.00 85.81 140 ILE A O 1
ATOM 1088 N N . THR A 1 141 ? -1.684 -9.368 -3.100 1.00 85.56 141 THR A N 1
ATOM 1089 C CA . THR A 1 141 ? -2.031 -10.756 -2.792 1.00 85.56 141 THR A CA 1
ATOM 1090 C C . THR A 1 141 ? -3.451 -10.804 -2.249 1.00 85.56 141 THR A C 1
ATOM 1092 O O . THR A 1 141 ? -3.710 -10.306 -1.154 1.00 85.56 141 THR A O 1
ATOM 1095 N N . TYR A 1 142 ? -4.370 -11.414 -2.995 1.00 84.94 142 TYR A N 1
ATOM 1096 C CA . TYR A 1 142 ? -5.733 -11.670 -2.529 1.00 84.94 142 TYR A CA 1
ATOM 1097 C C . TYR A 1 142 ? -5.767 -12.978 -1.742 1.00 84.94 142 TYR A C 1
ATOM 1099 O O . TYR A 1 142 ? -5.345 -14.019 -2.246 1.00 84.94 142 TYR A O 1
ATOM 1107 N N . ILE A 1 143 ? -6.252 -12.920 -0.504 1.00 76.19 143 ILE A N 1
ATOM 1108 C CA . ILE A 1 143 ? -6.425 -14.106 0.338 1.00 76.19 143 ILE A CA 1
ATOM 1109 C C . ILE A 1 143 ? -7.894 -14.511 0.201 1.00 76.19 143 ILE A C 1
ATOM 1111 O O . ILE A 1 143 ? -8.774 -13.762 0.625 1.00 76.19 143 ILE A O 1
ATOM 1115 N N . GLN A 1 144 ? -8.146 -15.642 -0.465 1.00 58.16 144 GLN A N 1
ATOM 1116 C CA . GLN A 1 144 ? -9.483 -16.235 -0.593 1.00 58.16 144 GLN A CA 1
ATOM 1117 C C . GLN A 1 144 ? -9.857 -17.021 0.665 1.00 58.16 144 GLN A C 1
ATOM 1119 O O . GLN A 1 144 ? -8.991 -17.774 1.163 1.00 58.16 144 GLN A O 1
#

pLDDT: mean 71.9, std 11.26, range [49.12, 88.94]

Radius of gyration: 21.11 Å; chains: 1; bounding box: 51×43×64 Å

Foldseek 3Di:
DPDKDKDKDWDFDDDDDPDDDDPVNTDTDDIWIKMKDKDFDDDPVPDDDPPQLDPPDPDPPPDVVVVDDDPVNSPPDDPAADKDWDWDFDFDDQDPVRDTDTDTDTFKMAGRWHWDDWDWDDDDPGRGIIMTMTIGDDDIDGDD

Organism: NCBI:txid1419482